Protein AF-A0A1V5GUM9-F1 (afdb_monomer_lite)

Radius of gyration: 18.6 Å; chains: 1; bounding box: 43×42×46 Å

pLDDT: mean 87.53, std 12.85, range [49.0, 98.06]

Foldseek 3Di:
DDDDPQQDPPDDDPADDDPLQPQQQVCVVVVHDDDQQRFHHHPVCVRNPHDDPQGFQKDKDWDPKLVPQDPPDPPPVVDDDDPVNVVCNVVVVPIDATKIKMWGQADPPDDQGTKIWIQGPVRDIFIDRCVVCVPRPDGCVVVDDPVSVVQRVVLRVQLVVDGGVSNSVSRRDGD

Structure (mmCIF, N/CA/C/O backbone):
data_AF-A0A1V5GUM9-F1
#
_entry.id   AF-A0A1V5GUM9-F1
#
loop_
_atom_site.group_PDB
_atom_site.id
_atom_site.type_symbol
_atom_site.label_atom_id
_atom_site.label_alt_id
_atom_site.label_comp_id
_atom_site.label_asym_id
_atom_site.label_entity_id
_atom_site.label_seq_id
_atom_site.pdbx_PDB_ins_code
_atom_site.Cartn_x
_atom_site.Cartn_y
_atom_site.Cartn_z
_atom_site.occupancy
_atom_site.B_iso_or_equiv
_atom_site.auth_seq_id
_atom_site.auth_comp_id
_atom_site.auth_asym_id
_atom_site.auth_atom_id
_atom_site.pdbx_PDB_model_num
ATOM 1 N N . MET A 1 1 ? -13.207 -9.142 4.826 1.00 88.75 1 MET A N 1
ATOM 2 C CA . MET A 1 1 ? -14.621 -8.964 5.238 1.00 88.75 1 MET A CA 1
ATOM 3 C C . MET A 1 1 ? -14.673 -8.946 6.755 1.00 88.75 1 MET A C 1
ATOM 5 O O . MET A 1 1 ? -14.060 -9.813 7.360 1.00 88.75 1 MET A O 1
ATOM 9 N N . VAL A 1 2 ? -15.382 -7.989 7.354 1.00 91.88 2 VAL A N 1
ATOM 10 C CA . VAL A 1 2 ? -15.598 -7.916 8.808 1.00 91.88 2 VAL A CA 1
ATOM 11 C C . VAL A 1 2 ? -17.092 -8.069 9.078 1.00 91.88 2 VAL A C 1
ATOM 13 O O . VAL A 1 2 ? -17.906 -7.519 8.340 1.00 91.88 2 VAL A O 1
ATOM 16 N N . ARG A 1 3 ? -17.455 -8.840 10.105 1.00 93.31 3 ARG A N 1
ATOM 17 C CA . ARG A 1 3 ? -18.834 -9.001 10.585 1.00 93.31 3 ARG A CA 1
ATOM 18 C C . ARG A 1 3 ? -18.823 -8.976 12.106 1.00 93.31 3 ARG A C 1
ATOM 20 O O . ARG A 1 3 ? -17.928 -9.559 12.711 1.00 93.31 3 ARG A O 1
ATOM 27 N N . GLY A 1 4 ? -19.814 -8.335 12.711 1.00 90.50 4 GLY A N 1
ATOM 28 C CA . GLY A 1 4 ? -19.929 -8.278 14.162 1.00 90.50 4 GLY A CA 1
ATOM 29 C C . GLY A 1 4 ? -21.003 -7.303 14.636 1.00 90.50 4 GLY A C 1
ATOM 30 O O . GLY A 1 4 ? -21.667 -6.668 13.812 1.00 90.50 4 GLY A O 1
ATOM 31 N N . PRO A 1 5 ? -21.174 -7.169 15.960 1.00 89.56 5 PRO A N 1
ATOM 32 C CA . PRO A 1 5 ? -22.067 -6.176 16.547 1.00 89.56 5 PRO A CA 1
ATOM 33 C C . PRO A 1 5 ? -21.705 -4.763 16.083 1.00 89.56 5 PRO A C 1
ATOM 35 O O . PRO A 1 5 ? -20.528 -4.415 16.034 1.00 89.56 5 PRO A O 1
ATOM 38 N N . HIS A 1 6 ? -22.718 -3.954 15.764 1.00 85.31 6 HIS A N 1
ATOM 39 C CA . HIS A 1 6 ? -22.575 -2.554 15.331 1.00 85.31 6 HIS A CA 1
ATOM 40 C C . HIS A 1 6 ? -21.791 -2.329 14.024 1.00 85.31 6 HIS A C 1
ATOM 42 O O . HIS A 1 6 ? -21.575 -1.185 13.632 1.00 85.31 6 HIS A O 1
ATOM 48 N N . VAL A 1 7 ? -21.415 -3.393 13.308 1.00 92.31 7 VAL A N 1
ATOM 49 C CA . VAL A 1 7 ? -20.826 -3.282 11.970 1.00 92.31 7 VAL A CA 1
ATOM 50 C C . VAL A 1 7 ? -21.946 -3.038 10.963 1.00 92.31 7 VAL A C 1
ATOM 52 O O . VAL A 1 7 ? -22.861 -3.853 10.845 1.00 92.31 7 VAL A O 1
ATOM 55 N N . ALA A 1 8 ? -21.879 -1.926 10.231 1.00 90.38 8 ALA A N 1
ATOM 56 C CA . ALA A 1 8 ? -22.874 -1.599 9.214 1.00 90.38 8 ALA A CA 1
ATOM 57 C C . ALA A 1 8 ? -22.909 -2.660 8.099 1.00 90.38 8 ALA A C 1
ATOM 59 O O . ALA A 1 8 ? -21.887 -2.963 7.478 1.00 90.38 8 ALA A O 1
ATOM 60 N N . GLU A 1 9 ? -24.096 -3.201 7.824 1.00 93.25 9 GLU A N 1
ATOM 61 C CA . GLU A 1 9 ? -24.299 -4.181 6.758 1.00 93.25 9 GLU A CA 1
ATOM 62 C C . GLU A 1 9 ? -24.074 -3.556 5.375 1.00 93.25 9 GLU A C 1
ATOM 64 O O . GLU A 1 9 ? -24.441 -2.409 5.123 1.00 93.25 9 GLU A O 1
ATOM 69 N N . GLY A 1 10 ? -23.437 -4.310 4.474 1.00 92.00 10 GLY A N 1
ATOM 70 C CA . GLY A 1 10 ? -23.240 -3.911 3.077 1.00 92.00 10 GLY A CA 1
ATOM 71 C C . GLY A 1 10 ? -22.317 -2.707 2.862 1.00 92.00 10 GLY A C 1
ATOM 72 O O . GLY A 1 10 ? -22.125 -2.287 1.722 1.00 92.00 10 GLY A O 1
ATOM 73 N N . LYS A 1 11 ? -21.724 -2.141 3.922 1.00 92.00 11 LYS A N 1
ATOM 74 C CA . LYS A 1 11 ? -20.848 -0.976 3.803 1.00 92.00 11 LYS A CA 1
ATOM 75 C C . LYS A 1 11 ? -19.511 -1.360 3.170 1.00 92.00 11 LYS A C 1
ATOM 77 O O . LYS A 1 11 ? -18.802 -2.235 3.663 1.00 92.00 11 LYS A O 1
ATOM 82 N N . ILE A 1 12 ? -19.142 -0.631 2.119 1.00 92.62 12 ILE A N 1
ATOM 83 C CA . ILE A 1 12 ? -17.829 -0.712 1.478 1.00 92.62 12 ILE A CA 1
ATOM 84 C C . ILE A 1 12 ? -16.967 0.442 1.994 1.00 92.62 12 ILE A C 1
ATOM 86 O O . ILE A 1 12 ? -17.388 1.600 1.992 1.00 92.62 12 ILE A O 1
ATOM 90 N N . VAL A 1 13 ? -15.760 0.116 2.454 1.00 91.50 13 VAL A N 1
ATOM 91 C CA . VAL A 1 13 ? -14.730 1.089 2.826 1.00 91.50 13 VAL A CA 1
ATOM 92 C C . VAL A 1 13 ? -13.562 0.885 1.877 1.00 91.50 13 VAL A C 1
ATOM 94 O O . VAL A 1 13 ? -12.896 -0.143 1.930 1.00 91.50 13 VAL A O 1
ATOM 97 N N . ASP A 1 14 ? -13.350 1.863 1.005 1.00 89.81 14 ASP A N 1
ATOM 98 C CA . ASP A 1 14 ? -12.317 1.824 -0.027 1.00 89.81 14 ASP A CA 1
ATOM 99 C C . ASP A 1 14 ? -11.071 2.585 0.443 1.00 89.81 14 ASP A C 1
ATOM 101 O O . ASP A 1 14 ? -10.859 3.757 0.125 1.00 89.81 14 ASP A O 1
ATOM 105 N N . VAL A 1 15 ? -10.303 1.941 1.324 1.00 90.94 15 VAL A N 1
ATOM 106 C CA . VAL A 1 15 ? -9.018 2.440 1.828 1.00 90.94 15 VAL A CA 1
ATOM 107 C C . VAL A 1 15 ? -7.995 1.310 1.830 1.00 90.94 15 VAL A C 1
ATOM 109 O O . VAL A 1 15 ? -8.341 0.139 1.968 1.00 90.94 15 VAL A O 1
ATOM 112 N N . ILE A 1 16 ? -6.713 1.656 1.724 1.00 92.25 16 ILE A N 1
ATOM 113 C CA . ILE A 1 16 ? -5.625 0.675 1.760 1.00 92.25 16 ILE A CA 1
ATOM 114 C C . ILE A 1 16 ? -5.497 0.094 3.174 1.00 92.25 16 ILE A C 1
ATOM 116 O O . ILE A 1 16 ? -5.056 0.783 4.096 1.00 92.25 16 ILE A O 1
ATOM 120 N N . THR A 1 17 ? -5.826 -1.184 3.341 1.00 94.06 17 THR A N 1
ATOM 121 C CA . THR A 1 17 ? -5.644 -1.958 4.584 1.00 94.06 17 THR A CA 1
ATOM 122 C C . THR A 1 17 ? -4.714 -3.143 4.351 1.00 94.06 17 THR A C 1
ATOM 124 O O . THR A 1 17 ? -4.772 -3.745 3.281 1.00 94.06 17 THR A O 1
ATOM 127 N N . ALA A 1 18 ? -3.912 -3.518 5.347 1.00 94.06 18 ALA A N 1
ATOM 128 C CA . ALA A 1 18 ? -2.969 -4.636 5.272 1.00 94.06 18 ALA A CA 1
ATOM 129 C C . ALA A 1 18 ? -3.105 -5.585 6.473 1.00 94.06 18 ALA A C 1
ATOM 131 O O . ALA A 1 18 ? -3.680 -5.230 7.500 1.00 94.06 18 ALA A O 1
ATOM 132 N N . ASN A 1 19 ? -2.507 -6.777 6.385 1.00 95.19 19 ASN A N 1
ATOM 133 C CA . ASN A 1 19 ? -2.515 -7.762 7.477 1.00 95.19 19 ASN A CA 1
ATOM 134 C C . ASN A 1 19 ? -1.932 -7.213 8.793 1.00 95.19 19 ASN A C 1
ATOM 136 O O . ASN A 1 19 ? -2.385 -7.586 9.874 1.00 95.19 19 ASN A O 1
ATOM 140 N N . VAL A 1 20 ? -0.976 -6.281 8.708 1.00 95.19 20 VAL A N 1
ATOM 141 C CA . VAL A 1 20 ? -0.374 -5.610 9.874 1.00 95.19 20 VAL A CA 1
ATOM 142 C C . VAL A 1 20 ? -1.373 -4.770 10.681 1.00 95.19 20 VAL A C 1
ATOM 144 O O . VAL A 1 20 ? -1.094 -4.434 11.829 1.00 95.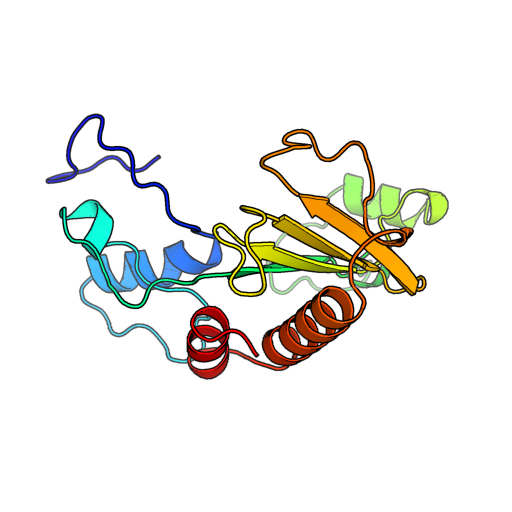19 20 VAL A O 1
ATOM 147 N N . ASP A 1 21 ? -2.548 -4.461 10.123 1.00 96.75 21 ASP A N 1
ATOM 148 C CA . ASP A 1 21 ? -3.596 -3.680 10.787 1.00 96.75 21 ASP A CA 1
ATOM 149 C C . ASP A 1 21 ? -4.479 -4.500 11.727 1.00 96.75 21 ASP A C 1
ATOM 151 O O . ASP A 1 21 ? -5.189 -3.930 12.559 1.00 96.75 21 ASP A O 1
ATOM 155 N N . TYR A 1 22 ? -4.444 -5.832 11.643 1.00 96.31 22 TYR A N 1
ATOM 156 C CA . TYR A 1 22 ? -5.283 -6.670 12.500 1.00 96.31 22 TYR A CA 1
ATOM 157 C C . TYR A 1 22 ? -4.884 -6.575 13.969 1.00 96.31 22 TYR A C 1
ATOM 159 O O . TYR A 1 22 ? -5.741 -6.326 14.812 1.00 96.31 22 TYR A O 1
ATOM 167 N N . ALA A 1 23 ? -3.591 -6.704 14.277 1.00 96.06 23 ALA A N 1
ATOM 168 C CA . ALA A 1 23 ? -3.092 -6.603 15.647 1.00 96.06 23 ALA A CA 1
ATOM 169 C C . ALA A 1 23 ? -3.496 -5.286 16.350 1.00 96.06 23 ALA A C 1
ATOM 171 O O . ALA A 1 23 ? -4.102 -5.364 17.423 1.00 96.06 23 ALA A O 1
ATOM 172 N N . PRO A 1 24 ? -3.251 -4.086 15.777 1.00 97.19 24 PRO A N 1
ATOM 173 C CA . PRO A 1 24 ? -3.687 -2.839 16.402 1.00 97.19 24 PRO A CA 1
ATOM 174 C C . PRO A 1 24 ? -5.214 -2.698 16.435 1.00 97.19 24 PRO A C 1
ATOM 176 O O . PRO A 1 24 ? -5.733 -2.128 17.387 1.00 97.19 24 PRO A O 1
ATOM 179 N N . THR A 1 25 ? -5.950 -3.249 15.461 1.00 96.12 25 THR A N 1
ATOM 180 C CA . THR A 1 25 ? -7.424 -3.237 15.489 1.00 96.12 25 THR A CA 1
ATOM 181 C C . THR A 1 25 ? -7.982 -4.096 16.626 1.00 96.12 25 THR A C 1
ATOM 183 O O . THR A 1 25 ? -8.902 -3.673 17.319 1.00 96.12 25 THR A O 1
ATOM 186 N N . PHE A 1 26 ? -7.430 -5.289 16.864 1.00 96.31 26 PHE A N 1
ATOM 187 C CA . PHE A 1 26 ? -7.859 -6.143 17.977 1.00 96.31 26 PHE A CA 1
ATOM 188 C C . PHE A 1 26 ? -7.504 -5.543 19.334 1.00 96.31 26 PHE A C 1
ATOM 190 O O . PHE A 1 26 ? -8.311 -5.621 20.257 1.00 96.31 26 PHE A O 1
ATOM 197 N N . ALA A 1 27 ? -6.333 -4.912 19.442 1.00 97.06 27 ALA A N 1
ATOM 198 C CA . ALA A 1 27 ? -5.952 -4.166 20.633 1.00 97.06 27 ALA A CA 1
ATOM 199 C C . ALA A 1 27 ? -6.949 -3.029 20.934 1.00 97.06 27 ALA A C 1
ATOM 201 O O . ALA A 1 27 ? -7.415 -2.902 22.064 1.00 97.06 27 ALA A O 1
ATOM 202 N N . ASP A 1 28 ? -7.344 -2.270 19.912 1.00 95.56 28 ASP A N 1
ATOM 203 C CA . ASP A 1 28 ? -8.322 -1.183 20.027 1.00 95.56 28 ASP A CA 1
ATOM 204 C C . ASP A 1 28 ? -9.722 -1.701 20.420 1.00 95.56 28 ASP A C 1
ATOM 206 O O . ASP A 1 28 ? -10.345 -1.189 21.347 1.00 95.56 28 ASP A O 1
ATOM 210 N N . ILE A 1 29 ? -10.180 -2.808 19.815 1.00 95.56 29 ILE A N 1
ATOM 211 C CA . ILE A 1 29 ? -11.438 -3.484 20.199 1.00 95.56 29 ILE A CA 1
ATOM 212 C C . ILE A 1 29 ? -11.408 -3.936 21.665 1.00 95.56 29 ILE A C 1
ATOM 214 O O . ILE A 1 29 ? -12.408 -3.816 22.372 1.00 95.56 29 ILE A O 1
ATOM 218 N N . ALA A 1 30 ? -10.272 -4.464 22.125 1.00 96.56 30 ALA A N 1
ATOM 219 C CA . ALA A 1 30 ? -10.084 -4.907 23.503 1.00 96.56 30 ALA A CA 1
ATOM 220 C C . ALA A 1 30 ? -9.826 -3.750 24.485 1.00 96.56 30 ALA A C 1
ATOM 222 O O . ALA A 1 30 ? -9.674 -4.001 25.681 1.00 96.56 30 ALA A O 1
ATOM 223 N N . ASN A 1 31 ? -9.784 -2.502 24.002 1.00 96.44 31 ASN A N 1
ATOM 224 C CA . ASN A 1 31 ? -9.455 -1.315 24.785 1.00 96.44 31 ASN A CA 1
ATOM 225 C C . ASN A 1 31 ? -8.105 -1.449 25.523 1.00 96.44 31 ASN A C 1
ATOM 227 O O . ASN A 1 31 ? -7.974 -1.089 26.695 1.00 96.44 31 ASN A O 1
ATOM 231 N N . ILE A 1 32 ? -7.100 -2.005 24.839 1.00 97.31 32 ILE A N 1
ATOM 232 C CA . ILE A 1 32 ? -5.725 -2.114 25.338 1.00 97.31 32 ILE A CA 1
ATOM 233 C C . ILE A 1 32 ? -4.788 -1.206 24.543 1.00 97.31 32 ILE A C 1
ATOM 235 O O . ILE A 1 32 ? -5.002 -0.922 23.366 1.00 97.31 32 ILE A O 1
ATOM 239 N N . ALA A 1 33 ? -3.711 -0.764 25.193 1.00 96.50 33 ALA A N 1
ATOM 240 C CA . ALA A 1 33 ? -2.711 0.075 24.549 1.00 96.50 33 ALA A CA 1
ATOM 241 C C . ALA A 1 33 ? -2.046 -0.665 23.377 1.00 96.50 33 ALA A C 1
ATOM 243 O O . ALA A 1 33 ? -1.498 -1.757 23.547 1.00 96.50 33 ALA A O 1
ATOM 244 N N . ILE A 1 34 ? -2.066 -0.046 22.195 1.00 95.62 34 ILE A N 1
ATOM 245 C CA . ILE A 1 34 ? -1.375 -0.557 21.010 1.00 95.62 34 ILE A CA 1
ATOM 246 C C . ILE A 1 34 ? 0.137 -0.395 21.227 1.00 95.62 34 ILE A C 1
ATOM 248 O O . ILE A 1 34 ? 0.596 0.724 21.467 1.00 95.62 34 ILE A O 1
ATOM 252 N N . PRO A 1 35 ? 0.939 -1.469 21.131 1.00 93.56 35 PRO A N 1
ATOM 253 C CA . PRO A 1 35 ? 2.381 -1.354 21.296 1.00 93.56 35 PRO A CA 1
ATOM 254 C C . PRO A 1 35 ? 3.035 -0.489 20.210 1.00 93.56 35 PRO A C 1
ATOM 256 O O . PRO A 1 35 ? 2.739 -0.625 19.025 1.00 93.56 35 PRO A O 1
ATOM 259 N N . ASN A 1 36 ? 4.009 0.339 20.598 1.00 93.00 36 ASN A N 1
ATOM 260 C CA . ASN A 1 36 ? 4.667 1.292 19.689 1.00 93.00 36 ASN A CA 1
ATOM 261 C C . ASN A 1 36 ? 5.453 0.640 18.538 1.00 93.00 36 ASN A C 1
ATOM 263 O O . ASN A 1 36 ? 5.761 1.317 17.558 1.00 93.00 36 ASN A O 1
ATOM 267 N N . PHE A 1 37 ? 5.801 -0.646 18.663 1.00 92.62 37 PHE A N 1
ATOM 268 C CA . PHE A 1 37 ? 6.537 -1.393 17.640 1.00 92.62 37 PHE A CA 1
ATOM 269 C C . PHE A 1 37 ? 5.651 -1.888 16.493 1.00 92.62 37 PHE A C 1
ATOM 271 O O . PHE A 1 37 ? 6.181 -2.321 15.479 1.00 92.62 37 PHE A O 1
ATOM 278 N N . VAL A 1 38 ? 4.327 -1.886 16.666 1.00 95.44 38 VAL A N 1
ATOM 279 C CA . VAL A 1 38 ? 3.390 -2.322 15.627 1.00 95.44 38 VAL A CA 1
ATOM 280 C C . VAL A 1 38 ? 3.462 -1.336 14.471 1.00 95.44 38 VAL A C 1
ATOM 282 O O . VAL A 1 38 ? 3.428 -0.141 14.726 1.00 95.44 38 VAL A O 1
ATOM 285 N N . ASP A 1 39 ? 3.523 -1.814 13.232 1.00 95.75 39 ASP A N 1
ATOM 286 C CA . ASP A 1 39 ? 3.569 -0.971 12.026 1.00 95.75 39 ASP A CA 1
ATOM 287 C C . ASP A 1 39 ? 2.176 -0.538 11.539 1.00 95.75 39 ASP A C 1
ATOM 289 O O . ASP A 1 39 ? 1.997 0.562 11.016 1.00 95.75 39 ASP A O 1
ATOM 293 N N . GLY A 1 40 ? 1.162 -1.382 11.749 1.00 95.56 40 GLY A N 1
ATOM 294 C CA . GLY A 1 40 ? -0.207 -1.128 11.305 1.00 95.56 40 GLY A CA 1
ATOM 295 C C . GLY A 1 40 ? -0.944 -0.016 12.061 1.00 95.56 40 GLY A C 1
ATOM 296 O O . GLY A 1 40 ? -0.439 0.602 13.002 1.00 95.56 40 GLY A O 1
ATOM 297 N N . ARG A 1 41 ? -2.195 0.214 11.654 1.00 94.62 41 ARG A N 1
ATOM 298 C CA . ARG A 1 41 ? -3.161 1.129 12.283 1.00 94.62 41 ARG A CA 1
ATOM 299 C C . ARG A 1 41 ? -4.476 0.407 12.537 1.00 94.62 41 ARG A C 1
ATOM 301 O O . ARG A 1 41 ? -4.878 -0.443 11.751 1.00 94.62 41 ARG A O 1
ATOM 308 N N . SER A 1 42 ? -5.173 0.786 13.601 1.00 94.94 42 SER A N 1
ATOM 309 C CA . SER A 1 42 ? -6.531 0.298 13.828 1.00 94.94 42 SER A CA 1
ATOM 310 C C . SER A 1 42 ? -7.481 0.849 12.762 1.00 94.94 42 SER A C 1
ATOM 312 O O . SER A 1 42 ? -7.571 2.064 12.581 1.00 94.94 42 SER A O 1
ATOM 314 N N . PHE A 1 43 ? -8.218 -0.028 12.076 1.00 94.50 43 PHE A N 1
ATOM 315 C CA . PHE A 1 43 ? -9.331 0.370 11.204 1.00 94.50 43 PHE A CA 1
ATOM 316 C C . PHE A 1 43 ? -10.691 0.326 11.922 1.00 94.50 43 PHE A C 1
ATOM 318 O O . PHE A 1 43 ? -11.733 0.484 11.280 1.00 94.50 43 PHE A O 1
ATOM 325 N N . LEU A 1 44 ? -10.712 0.159 13.251 1.00 93.88 44 LEU A N 1
ATOM 326 C CA . LEU A 1 44 ? -11.937 0.202 14.056 1.00 93.88 44 LEU A CA 1
ATOM 327 C C . LEU A 1 44 ? -12.785 1.472 13.830 1.00 93.88 44 LEU A C 1
ATOM 329 O O . LEU A 1 44 ? -14.009 1.339 13.742 1.00 93.88 44 LEU A O 1
ATOM 333 N N . PRO A 1 45 ? -12.211 2.682 13.636 1.00 92.75 45 PRO A N 1
ATOM 334 C CA . PRO A 1 45 ? -13.012 3.861 13.304 1.00 92.75 45 PRO A CA 1
ATOM 335 C C . PRO A 1 45 ? -13.877 3.667 12.051 1.00 92.75 45 PRO A C 1
ATOM 337 O O . PRO A 1 45 ? -15.051 4.038 12.056 1.00 92.75 45 PRO A O 1
ATOM 340 N N . TYR A 1 46 ? -13.343 3.014 11.012 1.00 92.75 46 TYR A N 1
ATOM 341 C CA . TYR A 1 46 ? -14.082 2.728 9.781 1.00 92.75 46 TYR A CA 1
ATOM 342 C C . TYR A 1 46 ? -15.222 1.736 9.995 1.00 92.75 46 TYR A C 1
ATOM 344 O O . TYR A 1 46 ? -16.314 1.939 9.448 1.00 92.75 46 TYR A O 1
ATOM 352 N N . ILE A 1 47 ? -14.983 0.704 10.814 1.00 92.06 47 ILE A N 1
ATOM 353 C CA . ILE A 1 47 ? -16.011 -0.260 11.233 1.00 92.06 47 ILE A CA 1
ATOM 354 C C . ILE A 1 47 ? -17.172 0.477 11.908 1.00 92.06 47 ILE A C 1
ATOM 356 O O . ILE A 1 47 ? -18.329 0.255 11.555 1.00 92.06 47 ILE A O 1
ATOM 360 N N . ASN A 1 48 ? -16.853 1.409 12.807 1.00 90.31 48 ASN A N 1
ATOM 361 C CA . ASN A 1 48 ? -17.825 2.185 13.579 1.00 90.31 48 ASN A CA 1
ATOM 362 C C . ASN A 1 48 ? -18.479 3.330 12.791 1.00 90.31 48 ASN A C 1
ATOM 364 O O . ASN A 1 48 ? -19.238 4.115 13.351 1.00 90.31 48 ASN A O 1
ATOM 368 N N . GLY A 1 49 ? -18.205 3.445 11.492 1.00 88.06 49 GLY A N 1
ATOM 369 C CA . GLY A 1 49 ? -18.858 4.432 10.643 1.00 88.06 49 GLY A CA 1
ATOM 370 C C . GLY A 1 49 ? -18.037 5.687 10.356 1.00 88.06 49 GLY A C 1
ATOM 371 O O . GLY A 1 49 ? -18.385 6.409 9.421 1.00 88.06 49 GLY A O 1
ATOM 372 N N . PHE A 1 50 ? -16.948 5.920 11.085 1.00 87.75 50 PHE A N 1
ATOM 373 C CA . PHE A 1 50 ? -16.142 7.135 11.005 1.00 87.75 50 PHE A CA 1
ATOM 374 C C . PHE A 1 50 ? -15.133 7.093 9.851 1.00 87.75 50 PHE A C 1
ATOM 376 O O . PHE A 1 50 ? -14.701 6.031 9.406 1.00 87.75 50 PHE A O 1
ATOM 383 N N . ARG A 1 51 ? -14.750 8.273 9.356 1.00 83.31 51 ARG A N 1
ATOM 384 C CA . ARG A 1 51 ? -13.602 8.444 8.456 1.00 83.31 51 ARG A CA 1
ATOM 385 C C . ARG A 1 51 ? -12.457 9.070 9.238 1.00 83.31 51 ARG A C 1
ATOM 387 O O . ARG A 1 51 ? -12.695 9.952 10.056 1.00 83.31 51 ARG A O 1
ATOM 394 N N . THR A 1 52 ? -11.234 8.629 8.970 1.00 80.88 52 THR A N 1
ATOM 395 C CA . THR A 1 52 ? -10.024 9.218 9.554 1.00 80.88 52 THR A CA 1
ATOM 396 C C . THR A 1 52 ? -9.303 10.030 8.488 1.00 80.88 52 THR A C 1
ATOM 398 O O . THR A 1 52 ? -9.035 9.498 7.412 1.00 80.88 52 THR A O 1
ATOM 401 N N . GLU A 1 53 ? -8.944 11.278 8.777 1.00 72.19 53 GLU A N 1
ATOM 402 C CA . GLU A 1 53 ? -8.171 12.099 7.830 1.00 72.19 53 GLU A CA 1
ATOM 403 C C . GLU A 1 53 ? -6.717 11.617 7.682 1.00 72.19 53 GLU A C 1
ATOM 405 O O . GLU A 1 53 ? -6.097 11.829 6.648 1.00 72.19 53 GLU A O 1
ATOM 410 N N . SER A 1 54 ? -6.196 10.890 8.674 1.00 80.12 54 SER A N 1
ATOM 411 C CA . SER A 1 54 ? -4.807 10.422 8.760 1.00 80.12 54 SER A CA 1
ATOM 412 C C . SER A 1 54 ? -4.624 8.942 8.384 1.00 80.12 54 SER A C 1
ATOM 414 O O . SER A 1 54 ? -3.883 8.195 9.032 1.00 80.12 54 SER A O 1
ATOM 416 N N . TRP A 1 55 ? -5.307 8.468 7.339 1.00 91.50 55 TRP A N 1
ATOM 417 C CA . TRP A 1 55 ? -5.062 7.110 6.834 1.00 91.50 55 TRP A CA 1
ATOM 418 C C . TRP A 1 55 ? -3.863 7.053 5.886 1.00 91.50 55 TRP A C 1
ATOM 420 O O . TRP A 1 55 ? -3.443 8.072 5.345 1.00 91.50 55 TRP A O 1
ATOM 430 N N . ARG A 1 56 ? -3.299 5.858 5.679 1.00 92.19 56 ARG A N 1
ATOM 431 C CA . ARG A 1 56 ? -2.157 5.685 4.773 1.00 92.19 56 ARG A CA 1
ATOM 432 C C . ARG A 1 56 ? -2.531 6.019 3.326 1.00 92.19 56 ARG A C 1
ATOM 434 O O . ARG A 1 56 ? -3.595 5.618 2.849 1.00 92.19 56 ARG A O 1
ATOM 441 N N . ALA A 1 57 ? -1.628 6.700 2.630 1.00 90.44 57 ALA A N 1
ATOM 442 C CA . ALA A 1 57 ? -1.713 6.957 1.193 1.00 90.44 57 ALA A CA 1
ATOM 443 C C . ALA A 1 57 ? -1.046 5.842 0.368 1.00 90.44 57 ALA A C 1
ATOM 445 O O . ALA A 1 57 ? -1.421 5.606 -0.784 1.00 90.44 57 ALA A O 1
ATOM 446 N N . VAL A 1 58 ? -0.083 5.144 0.975 1.00 94.25 58 VAL A N 1
ATOM 447 C CA . VAL A 1 58 ? 0.744 4.113 0.348 1.00 94.25 58 VAL A CA 1
ATOM 448 C C . VAL A 1 58 ? 0.835 2.868 1.230 1.00 94.25 58 VAL A C 1
ATOM 450 O O . VAL A 1 58 ? 0.774 2.962 2.454 1.00 94.25 58 VAL A O 1
ATOM 453 N N . MET A 1 59 ? 0.972 1.701 0.604 1.00 95.56 59 MET A N 1
ATOM 454 C CA . MET A 1 59 ? 1.359 0.445 1.246 1.00 95.56 59 MET A CA 1
ATOM 455 C C . MET A 1 59 ? 2.719 0.002 0.717 1.00 95.56 59 MET A C 1
ATOM 457 O O . MET A 1 59 ? 2.912 -0.074 -0.498 1.00 95.56 59 MET A O 1
ATOM 461 N N . LEU A 1 60 ? 3.627 -0.318 1.638 1.00 96.56 60 LEU A N 1
ATOM 462 C CA . LEU A 1 60 ? 4.894 -0.974 1.338 1.00 96.56 60 LEU A CA 1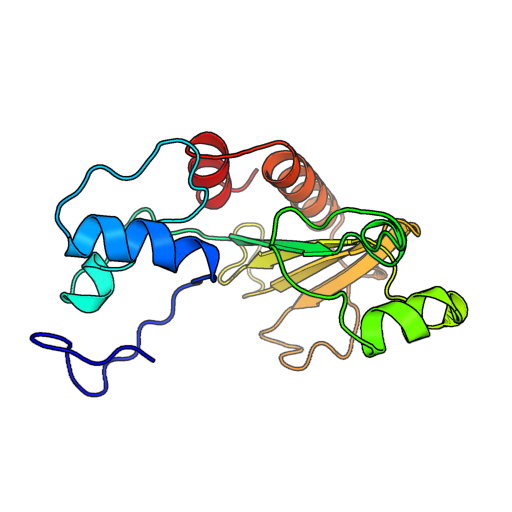
ATOM 463 C C . LEU A 1 60 ? 4.651 -2.456 1.009 1.00 96.56 60 LEU A C 1
ATOM 465 O O . LEU A 1 60 ? 3.934 -3.151 1.728 1.00 96.56 60 LEU A O 1
ATOM 469 N N . LEU A 1 61 ? 5.258 -2.928 -0.075 1.00 96.06 61 LEU A N 1
ATOM 470 C CA . LEU A 1 61 ? 5.290 -4.326 -0.494 1.00 96.06 61 LEU A CA 1
ATOM 471 C C . LEU A 1 61 ? 6.730 -4.822 -0.376 1.00 96.06 61 LEU A C 1
ATOM 473 O O . LEU A 1 61 ? 7.639 -4.157 -0.868 1.00 96.06 61 LEU A O 1
ATOM 477 N N . GLU A 1 62 ? 6.950 -5.980 0.237 1.00 92.56 62 GLU A N 1
ATOM 478 C CA . GLU A 1 62 ? 8.288 -6.560 0.369 1.00 92.56 62 GLU A CA 1
ATOM 479 C C . GLU A 1 62 ? 8.268 -8.060 0.107 1.00 92.56 62 GLU A C 1
ATOM 481 O O . GLU A 1 62 ? 7.361 -8.776 0.533 1.00 92.56 62 GLU A O 1
ATOM 486 N N . SER A 1 63 ? 9.314 -8.529 -0.565 1.00 88.88 63 SER A N 1
ATOM 487 C CA . SER A 1 63 ? 9.659 -9.940 -0.676 1.00 88.88 63 SER A CA 1
ATOM 488 C C . SER A 1 63 ? 11.148 -10.092 -0.417 1.00 88.88 63 SER A C 1
ATOM 490 O O . SER A 1 63 ? 11.964 -9.432 -1.059 1.00 88.88 63 SER A O 1
ATOM 492 N N . GLY A 1 64 ? 11.511 -10.983 0.505 1.00 81.88 64 GLY A N 1
ATOM 493 C CA . GLY A 1 64 ? 12.909 -11.336 0.759 1.00 81.88 64 GLY A CA 1
ATOM 494 C C . GLY A 1 64 ? 13.497 -12.311 -0.267 1.00 81.88 64 GLY A C 1
ATOM 495 O O . GLY A 1 64 ? 14.665 -12.683 -0.145 1.00 81.88 64 GLY A O 1
ATOM 496 N N . GLY A 1 65 ? 12.698 -12.750 -1.248 1.00 77.44 65 GLY A N 1
ATOM 497 C CA . GLY A 1 65 ? 13.080 -13.744 -2.249 1.00 77.44 65 GLY A CA 1
ATOM 498 C C . GLY A 1 65 ? 13.562 -15.065 -1.638 1.00 77.44 65 GLY A C 1
ATOM 499 O O . GLY A 1 65 ? 13.336 -15.346 -0.457 1.00 77.44 65 GLY A O 1
ATOM 500 N N . ALA A 1 66 ? 14.286 -15.864 -2.428 1.00 72.12 66 ALA A N 1
ATOM 501 C CA . ALA A 1 66 ? 14.854 -17.147 -1.985 1.00 72.12 66 ALA A CA 1
ATOM 502 C C . ALA A 1 66 ? 15.711 -17.031 -0.716 1.00 72.12 66 ALA A C 1
ATOM 504 O O . ALA A 1 66 ? 15.751 -17.940 0.106 1.00 72.12 66 ALA A O 1
ATOM 505 N N . GLN A 1 67 ? 16.397 -15.895 -0.565 1.00 68.75 67 GLN A N 1
ATOM 506 C CA . GLN A 1 67 ? 17.351 -15.642 0.515 1.00 68.75 67 GLN A CA 1
ATOM 507 C C . GLN A 1 67 ? 16.668 -15.532 1.886 1.00 68.75 67 GLN A C 1
ATOM 509 O O . GLN A 1 67 ? 17.313 -15.738 2.912 1.00 68.75 67 GLN A O 1
ATOM 514 N N . SER A 1 68 ? 15.367 -15.216 1.922 1.00 67.19 68 SER A N 1
ATOM 515 C CA . SER A 1 68 ? 14.584 -15.239 3.164 1.00 67.19 68 SER A CA 1
ATOM 516 C C . SER A 1 68 ? 14.224 -16.646 3.648 1.00 67.19 68 SER A C 1
ATOM 518 O O . SER A 1 68 ? 13.804 -16.801 4.795 1.00 67.19 68 SER A O 1
ATOM 520 N N . ILE A 1 69 ? 14.426 -17.677 2.822 1.00 66.38 69 ILE A N 1
ATOM 521 C CA . ILE A 1 69 ? 14.118 -19.065 3.163 1.00 66.38 69 ILE A CA 1
ATOM 522 C C . ILE A 1 69 ? 15.371 -19.723 3.758 1.00 66.38 69 ILE A C 1
ATOM 524 O O . ILE A 1 69 ? 16.441 -19.731 3.153 1.00 66.38 69 ILE A O 1
ATOM 528 N N . ASN A 1 70 ? 15.261 -20.295 4.960 1.00 63.00 70 ASN A N 1
ATOM 529 C CA . ASN A 1 70 ? 16.403 -20.859 5.683 1.00 63.00 70 ASN A CA 1
ATOM 530 C C . ASN A 1 70 ? 16.153 -22.318 6.097 1.00 63.00 70 ASN A C 1
ATOM 532 O O . ASN A 1 70 ? 15.489 -22.559 7.103 1.00 63.00 70 ASN A O 1
ATOM 536 N N . ARG A 1 71 ? 16.789 -23.275 5.392 1.00 58.72 71 ARG A N 1
ATOM 537 C CA . ARG A 1 71 ? 16.701 -24.734 5.657 1.00 58.72 71 ARG A CA 1
ATOM 538 C C . ARG A 1 71 ? 17.035 -25.159 7.090 1.00 58.72 71 ARG A C 1
ATOM 540 O O . ARG A 1 71 ? 16.696 -26.272 7.478 1.00 58.72 71 ARG A O 1
ATOM 547 N N . GLY A 1 72 ? 17.761 -24.335 7.847 1.00 57.31 72 GLY A N 1
ATOM 548 C CA . GLY A 1 72 ? 18.293 -24.687 9.167 1.00 57.31 72 GLY A CA 1
ATOM 549 C C . GLY A 1 72 ? 17.772 -23.831 10.318 1.00 57.31 72 GLY A C 1
ATOM 550 O O . GLY A 1 72 ? 18.212 -24.012 11.455 1.00 57.31 72 GLY A O 1
ATOM 551 N N . SER A 1 73 ? 16.869 -22.885 10.057 1.00 55.00 73 SER A N 1
ATOM 552 C CA . SER A 1 73 ? 16.306 -22.057 11.116 1.00 55.00 73 SER A CA 1
ATOM 553 C C . SER A 1 73 ? 15.383 -22.913 11.977 1.00 55.00 73 SER A C 1
ATOM 555 O O . SER A 1 73 ? 14.392 -23.453 11.491 1.00 55.00 73 SER A O 1
ATOM 557 N N . LYS A 1 74 ? 15.666 -23.010 13.281 1.00 53.16 74 LYS A N 1
ATOM 558 C CA . LYS A 1 74 ? 14.596 -23.199 14.265 1.00 53.16 74 LYS A CA 1
ATOM 559 C C . LYS A 1 74 ? 13.648 -22.019 14.067 1.00 53.16 74 LYS A C 1
ATOM 561 O O . LYS A 1 74 ? 13.896 -20.955 14.629 1.00 53.16 74 LYS A O 1
ATOM 566 N N . ASN A 1 75 ? 12.654 -22.180 13.196 1.00 49.91 75 ASN A N 1
ATOM 567 C CA . ASN A 1 75 ? 11.759 -21.101 12.830 1.00 49.91 75 ASN A CA 1
ATOM 568 C C . ASN A 1 75 ? 11.122 -20.577 14.130 1.00 49.91 75 ASN A C 1
ATOM 570 O O . ASN A 1 75 ? 10.481 -21.363 14.837 1.00 49.91 75 ASN A O 1
ATOM 574 N N . PRO A 1 76 ? 11.311 -19.293 14.500 1.00 49.00 76 PRO A N 1
ATOM 575 C CA . PRO A 1 76 ? 10.703 -18.729 15.705 1.00 49.00 76 PRO A CA 1
ATOM 576 C C . PRO A 1 76 ? 9.166 -18.777 15.670 1.00 49.00 76 PRO A C 1
ATOM 578 O O . PRO A 1 76 ? 8.526 -18.522 16.687 1.00 49.00 76 PRO A O 1
ATOM 581 N N . LEU A 1 77 ? 8.582 -19.127 14.520 1.00 52.97 77 LEU A N 1
ATOM 582 C CA . LEU A 1 77 ? 7.151 -19.298 14.299 1.00 52.97 77 LEU A CA 1
ATOM 583 C C . LEU A 1 77 ? 6.610 -20.678 14.724 1.00 52.97 77 LEU A C 1
ATOM 585 O O . LEU A 1 77 ? 5.409 -20.897 14.625 1.00 52.97 77 LEU A O 1
ATOM 589 N N . PHE A 1 78 ? 7.452 -21.602 15.218 1.00 53.25 78 PHE A N 1
ATOM 590 C CA . PHE A 1 78 ? 7.064 -22.971 15.622 1.00 53.25 78 PHE A CA 1
ATOM 591 C C . PHE A 1 78 ? 6.360 -23.802 14.532 1.00 53.25 78 PHE A C 1
ATOM 593 O O . PHE A 1 78 ? 5.786 -24.850 14.828 1.00 53.25 78 PHE A O 1
ATOM 600 N N . GLU A 1 79 ? 6.424 -23.376 13.275 1.00 57.03 79 GLU A N 1
ATOM 601 C CA . GLU A 1 79 ? 5.877 -24.112 12.142 1.00 57.03 79 GLU A CA 1
ATOM 602 C C . GLU A 1 79 ? 6.974 -24.879 11.400 1.00 57.03 79 GLU A C 1
ATOM 604 O O . GLU A 1 79 ? 8.134 -24.457 11.328 1.00 57.03 79 GLU A O 1
ATOM 609 N N . VAL A 1 80 ? 6.594 -26.041 10.868 1.00 59.47 80 VAL A N 1
ATOM 610 C CA . VAL A 1 80 ? 7.420 -26.790 9.919 1.00 59.47 80 VAL A CA 1
ATOM 611 C C . VAL A 1 80 ? 7.480 -25.972 8.630 1.00 59.47 80 VAL A C 1
ATOM 613 O O . VAL A 1 80 ? 6.454 -25.454 8.201 1.00 59.47 80 VAL A O 1
ATOM 616 N N . GLN A 1 81 ? 8.667 -25.846 8.034 1.00 61.81 81 GLN A N 1
ATOM 617 C CA . GLN A 1 81 ? 8.829 -25.200 6.730 1.00 61.81 81 GLN A CA 1
ATOM 618 C C . GLN A 1 81 ? 7.895 -25.867 5.708 1.00 61.81 81 GLN A C 1
ATOM 620 O O . GLN A 1 81 ? 7.832 -27.100 5.662 1.00 61.81 81 GLN A O 1
ATOM 625 N N . ASP A 1 82 ? 7.163 -25.073 4.923 1.00 68.00 82 ASP A N 1
ATOM 626 C CA . ASP A 1 82 ? 6.219 -25.618 3.953 1.00 68.00 82 ASP A CA 1
ATOM 627 C C . ASP A 1 82 ? 6.980 -26.464 2.904 1.00 68.00 82 ASP A C 1
ATOM 629 O O . ASP A 1 82 ? 8.060 -26.058 2.459 1.00 68.00 82 ASP A O 1
ATOM 633 N N . PRO A 1 83 ? 6.479 -27.650 2.502 1.00 67.19 83 PRO A N 1
ATOM 634 C CA . PRO A 1 83 ? 7.102 -28.457 1.452 1.00 67.19 83 PRO A CA 1
ATOM 635 C C . PRO A 1 83 ? 7.402 -27.673 0.164 1.00 67.19 83 PRO A C 1
ATOM 637 O O . PRO A 1 83 ? 8.429 -27.912 -0.471 1.00 67.19 83 PRO A O 1
ATOM 640 N N . PHE A 1 84 ? 6.560 -26.697 -0.189 1.00 67.19 84 PHE A N 1
ATOM 641 C CA . PHE A 1 84 ? 6.762 -25.831 -1.348 1.00 67.19 84 PHE A CA 1
ATOM 642 C C . PHE A 1 84 ? 7.952 -24.871 -1.171 1.00 67.19 84 PHE A C 1
ATOM 644 O O . PHE A 1 84 ? 8.637 -24.581 -2.151 1.00 67.19 84 PHE A O 1
ATOM 651 N N . ASP A 1 85 ? 8.270 -24.435 0.052 1.00 65.31 85 ASP A N 1
ATOM 652 C CA . ASP A 1 85 ? 9.463 -23.617 0.326 1.00 65.31 85 ASP A CA 1
ATOM 653 C C . ASP A 1 85 ? 10.756 -24.422 0.121 1.00 65.31 85 ASP A C 1
ATOM 655 O O . ASP A 1 85 ? 11.767 -23.900 -0.356 1.00 65.31 85 ASP A O 1
ATOM 659 N N . ILE A 1 86 ? 10.731 -25.709 0.477 1.00 64.50 86 ILE A N 1
ATOM 660 C CA . ILE A 1 86 ? 11.871 -26.624 0.328 1.00 64.50 86 ILE A CA 1
ATOM 661 C C . ILE A 1 86 ? 12.129 -26.910 -1.160 1.00 64.50 86 ILE A C 1
ATOM 663 O O . ILE A 1 86 ? 13.278 -26.820 -1.604 1.00 64.50 86 ILE A O 1
ATOM 667 N N . ASP A 1 87 ? 11.075 -27.158 -1.942 1.00 66.69 87 ASP A N 1
ATOM 668 C CA . ASP A 1 87 ? 11.171 -27.375 -3.392 1.00 66.69 87 ASP A CA 1
ATOM 669 C C . ASP A 1 87 ? 11.664 -26.123 -4.143 1.00 66.69 87 ASP A C 1
ATOM 671 O O . ASP A 1 87 ? 12.449 -26.231 -5.095 1.00 66.69 87 ASP A O 1
ATOM 675 N N . LEU A 1 88 ? 11.254 -24.926 -3.697 1.00 63.59 88 LEU A N 1
ATOM 676 C CA . LEU A 1 88 ? 11.752 -23.642 -4.207 1.00 63.59 88 LEU A CA 1
ATOM 677 C C . LEU A 1 88 ? 13.250 -23.455 -3.926 1.00 63.59 88 LEU A C 1
ATOM 679 O O . LEU A 1 88 ? 13.980 -22.960 -4.786 1.00 63.59 88 LEU A O 1
ATOM 683 N N . LEU A 1 89 ? 13.729 -23.885 -2.755 1.00 62.34 89 LEU A N 1
ATOM 684 C CA . LEU A 1 89 ? 15.151 -23.857 -2.406 1.00 62.34 89 LEU A CA 1
ATOM 685 C C . LEU A 1 89 ? 15.991 -24.822 -3.253 1.00 62.34 89 LEU A C 1
ATOM 687 O O . LEU A 1 89 ? 17.117 -24.487 -3.615 1.00 62.34 89 LEU A O 1
ATOM 691 N N . ASP A 1 90 ? 15.481 -26.026 -3.540 1.00 66.06 90 ASP A N 1
ATOM 692 C CA . ASP A 1 90 ? 16.180 -27.003 -4.395 1.00 66.06 90 ASP A CA 1
ATOM 693 C C . ASP A 1 90 ? 16.205 -26.562 -5.868 1.00 66.06 90 ASP A C 1
ATOM 695 O O . ASP A 1 90 ? 17.090 -26.966 -6.623 1.00 66.06 90 ASP A O 1
ATOM 699 N N . ASN A 1 91 ? 15.292 -25.670 -6.268 1.00 63.97 91 ASN A N 1
ATOM 700 C CA . ASN A 1 91 ? 15.201 -25.138 -7.622 1.00 63.97 91 ASN A CA 1
ATOM 701 C C . ASN A 1 91 ? 15.241 -23.601 -7.645 1.00 63.97 91 ASN A C 1
ATOM 703 O O . ASN A 1 91 ? 14.314 -22.954 -8.135 1.00 63.97 91 ASN A O 1
ATOM 707 N N . ALA A 1 92 ? 16.368 -23.020 -7.213 1.00 57.91 92 ALA A N 1
ATOM 708 C CA . ALA A 1 92 ? 16.635 -21.570 -7.171 1.00 57.91 92 ALA A CA 1
ATOM 709 C C . ALA A 1 92 ? 16.346 -20.795 -8.481 1.00 57.91 92 ALA A C 1
ATOM 711 O O . ALA A 1 92 ? 16.274 -19.572 -8.487 1.00 57.91 92 ALA A O 1
ATOM 712 N N . LYS A 1 93 ? 16.158 -21.493 -9.607 1.00 59.31 93 LYS A N 1
ATOM 713 C CA . LYS A 1 93 ? 15.727 -20.916 -10.888 1.00 59.31 93 LYS A CA 1
ATOM 714 C C . LYS A 1 93 ? 14.274 -20.403 -10.880 1.00 59.31 93 LYS A C 1
ATOM 716 O O . LYS A 1 93 ? 13.932 -19.597 -11.738 1.00 59.31 93 LYS A O 1
ATOM 721 N N . TYR A 1 94 ? 13.425 -20.862 -9.957 1.00 61.31 94 TYR A N 1
ATOM 722 C CA . TYR A 1 94 ? 11.996 -20.507 -9.900 1.00 61.31 94 TYR A CA 1
ATOM 723 C C . TYR A 1 94 ? 11.636 -19.561 -8.756 1.00 61.31 94 TYR A C 1
ATOM 725 O O . TYR A 1 94 ? 10.460 -19.299 -8.513 1.00 61.31 94 TYR A O 1
ATOM 733 N N . THR A 1 95 ? 12.627 -19.048 -8.034 1.00 70.06 95 THR A N 1
ATOM 734 C CA . THR A 1 95 ? 12.365 -18.144 -6.920 1.00 70.06 95 THR A CA 1
ATOM 735 C C . THR A 1 95 ? 12.146 -16.729 -7.423 1.00 70.06 95 THR A C 1
ATOM 737 O O . THR A 1 95 ? 12.872 -16.258 -8.297 1.00 70.06 95 THR A O 1
ATOM 740 N N . ILE A 1 96 ? 11.179 -16.036 -6.831 1.00 73.31 96 ILE A N 1
ATOM 741 C CA . ILE A 1 96 ? 10.956 -14.615 -7.091 1.00 73.31 96 ILE A CA 1
ATOM 742 C C . ILE A 1 96 ? 12.168 -13.847 -6.531 1.00 73.31 96 ILE A C 1
ATOM 744 O O . ILE A 1 96 ? 12.512 -14.071 -5.362 1.00 73.31 96 ILE A O 1
ATOM 748 N N . PRO A 1 97 ? 12.831 -12.979 -7.320 1.00 85.25 97 PRO A N 1
ATOM 749 C CA . PRO A 1 97 ? 13.888 -12.117 -6.802 1.00 85.25 97 PRO A CA 1
ATOM 750 C C . PRO A 1 97 ? 13.368 -11.247 -5.655 1.00 85.25 97 PRO A C 1
ATOM 752 O O . PRO A 1 97 ? 12.165 -10.972 -5.562 1.00 85.25 97 PRO A O 1
ATOM 755 N N . ALA A 1 98 ? 14.255 -10.834 -4.750 1.00 88.31 98 ALA A N 1
ATOM 756 C CA . ALA A 1 98 ? 13.825 -9.969 -3.664 1.00 88.31 98 ALA A CA 1
ATOM 757 C C . ALA A 1 98 ? 13.380 -8.623 -4.243 1.00 88.31 98 ALA A C 1
ATOM 759 O O . ALA A 1 98 ? 13.956 -8.119 -5.209 1.00 88.31 98 ALA A O 1
ATOM 760 N N . PHE A 1 99 ? 12.349 -8.028 -3.656 1.00 93.44 99 PHE A N 1
ATOM 761 C CA . PHE A 1 99 ? 11.869 -6.732 -4.110 1.00 93.44 99 PHE A CA 1
ATOM 762 C C . PHE A 1 99 ? 11.312 -5.896 -2.971 1.00 93.44 99 PHE A C 1
ATOM 764 O O . PHE A 1 99 ? 10.876 -6.399 -1.931 1.00 93.44 99 PHE A O 1
ATOM 771 N N . THR A 1 100 ? 11.282 -4.594 -3.220 1.00 95.88 100 THR A N 1
ATOM 772 C CA . THR A 1 100 ? 10.503 -3.628 -2.453 1.00 95.88 100 THR A CA 1
ATOM 773 C C . THR A 1 100 ? 9.586 -2.889 -3.418 1.00 95.88 100 THR A C 1
ATOM 775 O O . THR A 1 100 ? 9.972 -2.603 -4.547 1.00 95.88 100 THR A O 1
ATOM 778 N N . GLY A 1 101 ? 8.369 -2.573 -3.004 1.00 97.06 101 GLY A N 1
ATOM 779 C CA . GLY A 1 101 ? 7.402 -1.906 -3.856 1.00 97.06 101 GLY A CA 1
ATOM 780 C C . GLY A 1 101 ? 6.416 -1.044 -3.091 1.00 97.06 101 GLY A C 1
ATOM 781 O O . GLY A 1 101 ? 6.355 -1.076 -1.866 1.00 97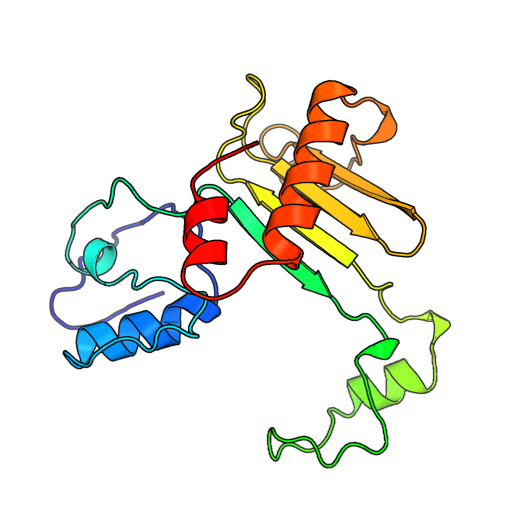.06 101 GLY A O 1
ATOM 782 N N . LEU A 1 102 ? 5.638 -0.270 -3.836 1.00 97.56 102 LEU A N 1
ATOM 783 C CA . LEU A 1 102 ? 4.632 0.647 -3.327 1.00 97.56 102 LEU A CA 1
ATOM 784 C C . LEU A 1 102 ? 3.306 0.407 -4.039 1.00 97.56 102 LEU A C 1
ATOM 786 O O . LEU A 1 102 ? 3.255 0.387 -5.268 1.00 97.56 102 LEU A O 1
ATOM 790 N N . ARG A 1 103 ? 2.220 0.313 -3.272 1.00 96.75 103 ARG A N 1
ATOM 791 C CA . ARG A 1 103 ? 0.848 0.399 -3.783 1.00 96.75 103 ARG A CA 1
ATOM 792 C C . ARG A 1 103 ? 0.223 1.702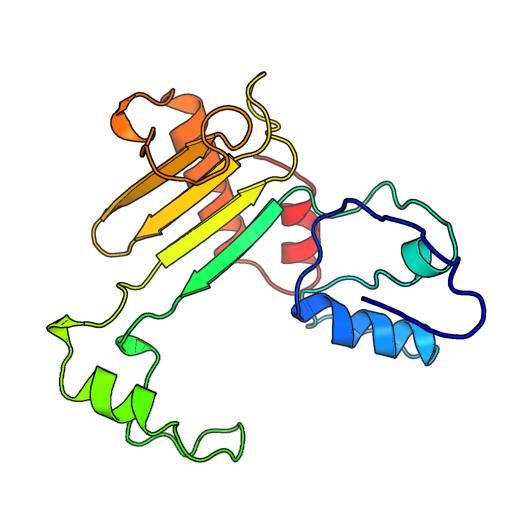 -3.312 1.00 96.75 103 ARG A C 1
ATOM 794 O O . ARG A 1 103 ? 0.081 1.918 -2.110 1.00 96.75 103 ARG A O 1
ATOM 801 N N . LEU A 1 104 ? -0.162 2.556 -4.252 1.00 94.44 104 LEU A N 1
ATOM 802 C CA . LEU A 1 104 ? -0.764 3.858 -3.977 1.00 94.44 104 LEU A CA 1
ATOM 803 C C . LEU A 1 104 ? -2.221 3.844 -4.433 1.00 94.44 104 LEU A C 1
ATOM 805 O O . LEU A 1 104 ? -2.497 3.570 -5.598 1.00 94.44 104 LEU A O 1
ATOM 809 N N . ALA A 1 105 ? -3.151 4.181 -3.536 1.00 85.31 105 ALA A N 1
ATOM 810 C CA . ALA A 1 105 ? -4.574 4.320 -3.878 1.00 85.31 105 ALA A CA 1
ATOM 811 C C . ALA A 1 105 ? -4.879 5.669 -4.530 1.00 85.31 105 ALA A C 1
ATOM 813 O O . ALA A 1 105 ? -5.914 5.839 -5.161 1.00 85.31 105 ALA A O 1
ATOM 814 N N . LYS A 1 106 ? -3.977 6.635 -4.368 1.00 85.44 106 LYS A N 1
ATOM 815 C CA . LYS A 1 106 ? -3.953 7.899 -5.093 1.00 85.44 106 LYS A CA 1
ATOM 816 C C . LYS A 1 106 ? -2.503 8.237 -5.356 1.00 85.44 106 LYS A C 1
ATOM 818 O O . LYS A 1 106 ? -1.669 8.051 -4.474 1.00 85.44 106 LYS A O 1
ATOM 823 N N . ASN A 1 107 ? -2.213 8.740 -6.540 1.00 87.06 107 ASN A N 1
ATOM 824 C CA . ASN A 1 107 ? -0.881 9.201 -6.872 1.00 87.06 107 ASN A CA 1
ATOM 825 C C . ASN A 1 107 ? -0.763 10.694 -6.519 1.00 87.06 107 ASN A C 1
ATOM 827 O O . ASN A 1 107 ? -1.462 11.517 -7.103 1.00 87.06 107 ASN A O 1
ATOM 831 N N . PRO A 1 108 ? 0.086 11.062 -5.548 1.00 88.00 108 PRO A N 1
ATOM 832 C CA . PRO A 1 108 ? 0.251 12.446 -5.117 1.00 88.00 108 PRO A CA 1
ATOM 833 C C . PRO A 1 108 ? 1.211 13.242 -6.013 1.00 88.00 108 PRO A C 1
ATOM 835 O O . PRO A 1 108 ? 1.452 14.419 -5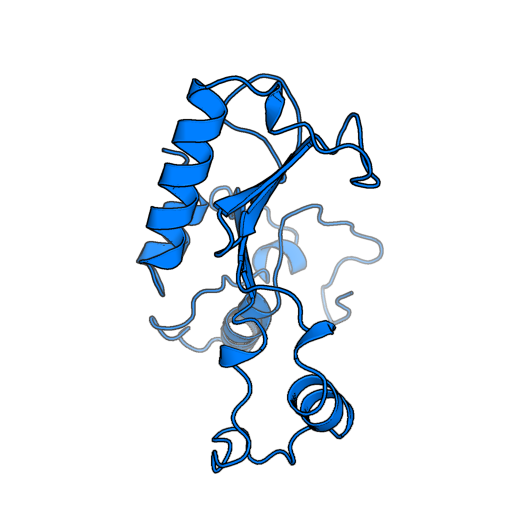.758 1.00 88.00 108 PRO A O 1
ATOM 838 N N . PHE A 1 109 ? 1.818 12.609 -7.020 1.00 88.94 109 PHE A N 1
ATOM 839 C CA . PHE A 1 109 ? 2.919 13.197 -7.778 1.00 88.94 109 PHE A CA 1
ATOM 840 C C . PHE A 1 109 ? 2.502 13.793 -9.121 1.00 88.94 109 PHE A C 1
ATOM 842 O O . PHE A 1 109 ? 3.241 14.619 -9.653 1.00 88.94 109 PHE A O 1
ATOM 849 N N . ASN A 1 110 ? 1.367 13.366 -9.680 1.00 83.94 110 ASN A N 1
ATOM 850 C CA . ASN A 1 110 ? 0.795 13.881 -10.925 1.00 83.94 110 ASN A CA 1
ATOM 851 C C . ASN A 1 110 ? -0.683 13.463 -11.059 1.00 83.94 110 ASN A C 1
ATOM 853 O O . ASN A 1 110 ? -1.211 12.779 -10.187 1.00 83.94 110 ASN A O 1
ATOM 857 N N . ASP A 1 111 ? -1.321 13.843 -12.169 1.00 83.31 111 ASP A N 1
ATOM 858 C CA . ASP A 1 111 ? -2.751 13.610 -12.426 1.00 83.31 111 ASP A CA 1
ATOM 859 C C . ASP A 1 111 ? -3.108 12.169 -12.844 1.00 83.31 111 ASP A C 1
ATOM 861 O O . ASP A 1 111 ? -4.281 11.868 -13.068 1.00 83.31 111 ASP A O 1
ATOM 865 N N . ASN A 1 112 ? -2.133 11.259 -12.976 1.00 83.06 112 ASN A N 1
ATOM 866 C CA . ASN A 1 112 ? -2.460 9.842 -13.167 1.00 83.06 112 ASN A CA 1
ATOM 867 C C . ASN A 1 112 ? -3.057 9.291 -11.868 1.00 83.06 112 ASN A C 1
ATOM 869 O O . ASN A 1 112 ? -2.660 9.725 -10.794 1.00 83.06 112 ASN A O 1
ATOM 873 N N . GLY A 1 113 ? -3.958 8.313 -11.932 1.00 87.25 113 GLY A N 1
ATOM 874 C CA . GLY A 1 113 ? -4.544 7.755 -10.717 1.00 87.25 113 GLY A CA 1
ATOM 875 C C . GLY A 1 113 ? -3.674 6.720 -9.996 1.00 87.25 113 GLY A C 1
ATOM 876 O O . GLY A 1 113 ? -2.446 6.835 -9.990 1.00 87.25 113 GLY A O 1
ATOM 877 N N . PRO A 1 114 ? -4.290 5.734 -9.320 1.00 93.69 114 PRO A N 1
ATOM 878 C CA . PRO A 1 114 ? -3.599 4.760 -8.482 1.00 93.69 114 PRO A CA 1
ATOM 879 C C . PRO A 1 114 ? -2.471 4.057 -9.245 1.00 93.69 114 PRO A C 1
ATOM 881 O O . PRO A 1 114 ? -2.575 3.816 -10.450 1.00 93.69 114 PRO A O 1
ATOM 884 N N . LEU A 1 115 ? -1.398 3.687 -8.546 1.00 96.44 115 LEU A N 1
ATOM 885 C CA . LEU A 1 115 ? -0.263 3.011 -9.173 1.00 96.44 115 LEU A CA 1
ATOM 886 C C . LEU A 1 115 ? 0.339 1.917 -8.295 1.00 96.44 115 LEU A C 1
ATOM 888 O O . LEU A 1 115 ? 0.162 1.902 -7.074 1.00 96.44 115 LEU A O 1
ATOM 892 N N . THR A 1 116 ? 1.066 1.010 -8.942 1.00 97.88 116 THR A N 1
ATOM 893 C CA . THR A 1 116 ? 1.951 0.038 -8.293 1.00 97.88 116 THR A CA 1
ATOM 894 C C . THR A 1 116 ? 3.354 0.195 -8.844 1.00 97.88 116 THR A C 1
ATOM 896 O O . THR A 1 116 ? 3.534 0.222 -10.057 1.00 97.88 116 THR A O 1
ATOM 899 N N . TYR A 1 117 ? 4.328 0.309 -7.950 1.00 97.94 117 TYR A N 1
ATOM 900 C CA . TYR A 1 117 ? 5.747 0.386 -8.269 1.00 97.94 117 TYR A CA 1
ATOM 901 C C . TYR A 1 117 ? 6.472 -0.787 -7.614 1.00 97.94 117 TYR A C 1
ATOM 903 O O . TYR A 1 117 ? 6.257 -1.018 -6.428 1.00 97.94 117 TYR A O 1
ATOM 911 N N . ILE A 1 118 ? 7.328 -1.496 -8.347 1.00 97.94 118 ILE A N 1
ATOM 912 C CA . ILE A 1 118 ? 8.170 -2.578 -7.828 1.00 97.94 118 ILE A CA 1
ATOM 913 C C . ILE A 1 118 ? 9.624 -2.315 -8.223 1.00 97.94 118 ILE A C 1
ATOM 915 O O . ILE A 1 118 ? 9.931 -1.961 -9.361 1.00 97.94 118 ILE A O 1
ATOM 919 N N . ALA A 1 119 ? 10.518 -2.514 -7.264 1.00 96.44 119 ALA A N 1
ATOM 920 C CA . ALA A 1 119 ? 11.957 -2.425 -7.395 1.00 96.44 119 ALA A CA 1
ATOM 921 C C . ALA A 1 119 ? 12.591 -3.748 -6.965 1.00 96.44 119 ALA A C 1
ATOM 923 O O . ALA A 1 119 ? 12.677 -4.025 -5.765 1.00 96.44 119 ALA A O 1
ATOM 924 N N . TYR A 1 120 ? 13.060 -4.531 -7.932 1.00 94.12 120 TYR A N 1
ATOM 925 C CA . TYR A 1 120 ? 13.801 -5.760 -7.671 1.00 94.12 120 TYR A CA 1
ATOM 926 C C . TYR A 1 120 ? 15.254 -5.465 -7.277 1.00 94.12 120 TYR A C 1
ATOM 928 O O . TYR A 1 120 ? 15.791 -4.383 -7.544 1.00 94.12 120 TYR A O 1
ATOM 936 N N . ASP A 1 121 ? 15.887 -6.439 -6.628 1.00 88.75 121 ASP A N 1
ATOM 937 C CA . ASP A 1 121 ? 17.324 -6.460 -6.344 1.00 88.75 121 ASP A CA 1
ATOM 938 C C . ASP A 1 121 ? 18.190 -6.743 -7.586 1.00 88.75 121 ASP A C 1
ATOM 940 O O . ASP A 1 121 ? 19.382 -6.447 -7.577 1.00 88.75 121 ASP A O 1
ATOM 944 N N . THR A 1 122 ? 17.582 -7.235 -8.668 1.00 89.62 122 THR A N 1
ATOM 945 C CA . THR A 1 122 ? 18.166 -7.417 -10.010 1.00 89.62 122 THR A CA 1
ATOM 946 C C . THR A 1 122 ? 18.259 -6.122 -10.824 1.00 89.62 122 THR A C 1
ATOM 948 O O . THR A 1 122 ? 18.534 -6.170 -12.019 1.00 89.62 122 THR A O 1
ATOM 951 N N . ASP A 1 123 ? 17.995 -4.971 -10.200 1.00 90.56 123 ASP A N 1
ATOM 952 C CA . ASP A 1 123 ? 17.851 -3.642 -10.815 1.00 90.56 123 ASP A CA 1
ATOM 953 C C . ASP A 1 123 ? 16.640 -3.470 -11.750 1.00 90.56 123 ASP A C 1
ATOM 955 O O . ASP A 1 123 ? 16.343 -2.353 -12.186 1.00 90.56 123 ASP A O 1
ATOM 959 N N . GLU A 1 124 ? 15.878 -4.533 -12.003 1.00 94.69 124 GLU A N 1
ATOM 960 C CA . GLU A 1 124 ? 14.628 -4.471 -12.754 1.00 94.69 124 GLU A CA 1
ATOM 961 C C . GLU A 1 124 ? 13.577 -3.667 -11.980 1.00 94.69 124 GLU A C 1
ATOM 963 O O . GLU A 1 124 ? 13.437 -3.775 -10.756 1.00 94.69 124 GLU A O 1
ATOM 968 N N . LYS A 1 125 ? 12.828 -2.836 -12.708 1.00 97.50 125 LYS A N 1
ATOM 969 C CA . LYS A 1 125 ? 11.784 -1.972 -12.155 1.00 97.50 125 LYS A CA 1
ATOM 970 C C . LYS A 1 125 ? 10.492 -2.150 -12.926 1.00 97.50 125 LYS A C 1
ATOM 972 O O . LYS A 1 125 ? 10.496 -2.227 -14.158 1.00 97.50 125 LYS A O 1
ATOM 977 N N . GLU A 1 126 ? 9.389 -2.117 -12.198 1.00 97.81 126 GLU A N 1
ATOM 978 C CA . GLU A 1 126 ? 8.055 -2.171 -12.773 1.00 97.81 126 GLU A CA 1
ATOM 979 C C . GLU A 1 126 ? 7.195 -1.027 -12.260 1.00 97.81 126 GLU A C 1
ATOM 981 O O . GLU A 1 126 ? 7.229 -0.686 -11.077 1.00 97.81 126 GLU A O 1
ATOM 986 N N . LEU A 1 127 ? 6.417 -0.428 -13.156 1.00 98.06 127 LEU A N 1
ATOM 987 C CA . LEU A 1 127 ? 5.464 0.619 -12.816 1.00 98.06 127 LEU A CA 1
ATOM 988 C C . LEU A 1 127 ? 4.167 0.413 -13.590 1.00 98.06 127 LEU A C 1
ATOM 990 O O . LEU A 1 127 ? 4.177 0.408 -14.818 1.00 98.06 127 LEU A O 1
ATOM 994 N N . TYR A 1 128 ? 3.054 0.343 -12.869 1.00 97.88 128 TYR A N 1
ATOM 995 C CA . TYR A 1 128 ? 1.724 0.144 -13.435 1.00 97.88 128 TYR A CA 1
ATOM 996 C C . TYR A 1 128 ? 0.780 1.244 -12.965 1.00 97.88 128 TYR A C 1
ATOM 998 O O . TYR A 1 128 ? 0.606 1.446 -11.762 1.00 97.88 128 TYR A O 1
ATOM 1006 N N . PHE A 1 129 ? 0.152 1.944 -13.909 1.00 96.12 129 PHE A N 1
ATOM 1007 C CA . PHE A 1 129 ? -0.900 2.923 -13.629 1.00 96.12 129 PHE A CA 1
ATOM 1008 C C . PHE A 1 129 ? -2.262 2.240 -13.728 1.00 96.12 129 PHE A C 1
ATOM 1010 O O . PHE A 1 129 ? -2.721 1.916 -14.819 1.00 96.12 129 PHE A O 1
ATOM 1017 N N . LEU A 1 130 ? -2.922 2.049 -12.595 1.00 94.75 130 LEU A N 1
ATOM 1018 C CA . LEU A 1 130 ? -4.027 1.103 -12.433 1.00 94.75 130 LEU A CA 1
ATOM 1019 C C . LEU A 1 130 ? -5.341 1.572 -13.059 1.00 94.75 130 LEU A C 1
ATOM 1021 O O . LEU A 1 130 ? -6.206 0.749 -13.336 1.00 94.75 130 LEU A O 1
ATOM 1025 N N . ASP A 1 131 ? -5.478 2.870 -13.326 1.00 93.19 131 ASP A N 1
ATOM 1026 C CA . ASP A 1 131 ? -6.613 3.398 -14.091 1.00 93.19 131 ASP A CA 1
ATOM 1027 C C . ASP A 1 131 ? -6.575 2.975 -15.564 1.00 93.19 131 ASP A C 1
ATOM 1029 O O . ASP A 1 131 ? -7.616 2.869 -16.209 1.00 93.19 131 ASP A O 1
ATOM 1033 N N . ARG A 1 132 ? -5.370 2.769 -16.113 1.00 93.44 132 ARG A N 1
ATOM 1034 C CA . ARG A 1 132 ? -5.151 2.424 -17.528 1.00 93.44 132 ARG A CA 1
ATOM 1035 C C . ARG A 1 132 ? -4.833 0.948 -17.709 1.00 93.44 132 ARG A C 1
ATOM 1037 O O . ARG A 1 132 ? -5.255 0.349 -18.689 1.00 93.44 132 ARG A O 1
ATOM 1044 N N . ASP A 1 133 ? -4.114 0.387 -16.747 1.00 96.12 133 ASP A N 1
ATOM 1045 C CA . ASP A 1 133 ? -3.681 -1.000 -16.712 1.00 96.12 133 ASP A CA 1
ATOM 1046 C C . ASP A 1 133 ? -4.085 -1.647 -15.372 1.00 96.12 133 ASP A C 1
ATOM 1048 O O . ASP A 1 133 ? -3.244 -1.897 -14.501 1.00 96.12 133 ASP A O 1
ATOM 1052 N N . PRO A 1 134 ? -5.393 -1.894 -15.156 1.00 95.56 134 PRO A N 1
ATOM 1053 C CA . PRO A 1 134 ? -5.897 -2.476 -13.908 1.00 95.56 134 PRO A CA 1
ATOM 1054 C C . PRO A 1 134 ? -5.407 -3.911 -13.679 1.00 95.56 134 PRO A C 1
ATOM 1056 O O . PRO A 1 134 ? -5.439 -4.400 -12.548 1.00 95.56 134 PRO A O 1
ATOM 1059 N N . TYR A 1 135 ? -4.961 -4.580 -14.744 1.00 96.94 135 TYR A N 1
ATOM 1060 C CA . TYR A 1 135 ? -4.449 -5.947 -14.713 1.00 96.94 135 TYR A CA 1
ATOM 1061 C C . TYR A 1 135 ? -2.922 -6.017 -14.631 1.00 96.94 135 TYR A C 1
ATOM 1063 O O . TYR A 1 135 ? -2.400 -7.110 -14.431 1.00 96.94 135 TYR A O 1
ATOM 1071 N N . GLN A 1 136 ? -2.232 -4.872 -14.694 1.00 97.19 136 GLN A N 1
ATOM 1072 C CA . GLN A 1 136 ? -0.782 -4.752 -14.519 1.00 97.19 136 GLN A CA 1
ATOM 1073 C C . GLN A 1 136 ? -0.008 -5.606 -15.534 1.00 97.19 136 GLN A C 1
ATOM 1075 O O . GLN A 1 136 ? 0.860 -6.396 -15.172 1.00 97.19 136 GLN A O 1
ATOM 1080 N N . LEU A 1 137 ? -0.391 -5.500 -16.804 1.00 97.94 137 LEU A N 1
ATOM 1081 C CA . LEU A 1 137 ? 0.177 -6.277 -17.904 1.00 97.94 137 LEU A CA 1
ATOM 1082 C C . LEU A 1 137 ? 1.261 -5.512 -18.670 1.00 97.94 137 LEU A C 1
ATOM 1084 O O . LEU A 1 137 ? 2.099 -6.134 -19.321 1.00 97.94 137 LEU A O 1
ATOM 1088 N N . GLU A 1 138 ? 1.256 -4.179 -18.605 1.00 97.69 138 GLU A N 1
ATOM 1089 C CA . GLU A 1 138 ? 2.143 -3.320 -19.385 1.00 97.69 138 GLU A CA 1
ATOM 1090 C C . GLU A 1 138 ? 3.019 -2.458 -18.473 1.00 97.69 138 GLU A C 1
ATOM 1092 O O . GLU A 1 138 ? 2.618 -1.412 -17.952 1.00 97.69 138 GLU A O 1
ATOM 1097 N N . ASN A 1 139 ? 4.272 -2.888 -18.310 1.00 97.81 139 ASN A N 1
ATOM 1098 C CA . ASN A 1 139 ? 5.247 -2.153 -17.517 1.00 97.81 139 ASN A CA 1
ATOM 1099 C C . ASN A 1 139 ? 5.543 -0.776 -18.144 1.00 97.81 139 ASN A C 1
ATOM 1101 O O . ASN A 1 139 ? 6.178 -0.659 -19.193 1.00 97.81 139 ASN A O 1
ATOM 1105 N N . SER A 1 140 ? 5.128 0.282 -17.449 1.00 96.81 140 SER A N 1
ATOM 1106 C CA . SER A 1 140 ? 5.282 1.677 -17.866 1.00 96.81 140 SER A CA 1
ATOM 1107 C C . SER A 1 140 ? 6.585 2.326 -17.384 1.00 96.81 140 SER A C 1
ATOM 1109 O O . SER A 1 140 ? 6.799 3.508 -17.651 1.00 96.81 140 SER A O 1
ATOM 1111 N N . TRP A 1 141 ? 7.463 1.603 -16.675 1.00 97.12 141 TRP A N 1
ATOM 1112 C CA . TRP A 1 141 ? 8.661 2.180 -16.051 1.00 97.12 141 TRP A CA 1
ATOM 1113 C C . TRP A 1 141 ? 9.553 2.917 -17.050 1.00 97.12 141 TRP A C 1
ATOM 1115 O O . TRP A 1 141 ? 9.935 4.059 -16.809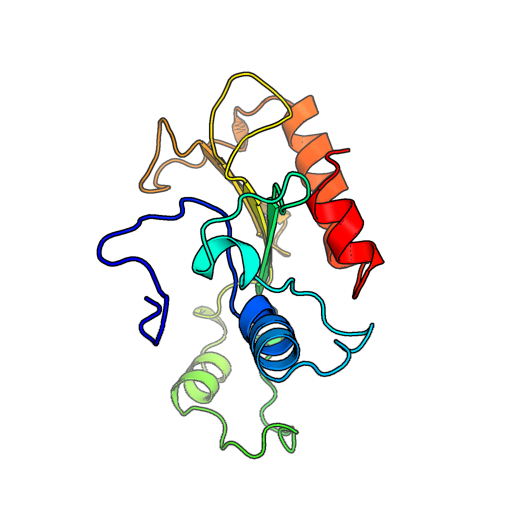 1.00 97.12 141 TRP A O 1
ATOM 1125 N N . VAL A 1 142 ? 9.854 2.301 -18.196 1.00 96.44 142 VAL A N 1
ATOM 1126 C CA . VAL A 1 142 ? 10.793 2.858 -19.187 1.00 96.44 142 VAL A CA 1
ATOM 1127 C C . VAL A 1 142 ? 10.351 4.243 -19.671 1.00 96.44 142 VAL A C 1
ATOM 1129 O O . VAL A 1 142 ? 11.179 5.143 -19.792 1.00 96.44 142 VAL A O 1
ATOM 1132 N N . VAL A 1 143 ? 9.048 4.427 -19.888 1.00 95.06 143 VAL A N 1
ATOM 1133 C CA . VAL A 1 143 ? 8.459 5.654 -20.451 1.00 95.06 143 VAL A CA 1
ATOM 1134 C C . VAL A 1 143 ? 7.976 6.649 -19.392 1.00 95.06 143 VAL A C 1
ATOM 1136 O O . VAL A 1 143 ? 7.490 7.724 -19.738 1.00 95.06 143 VAL A O 1
ATOM 1139 N N . ALA A 1 144 ? 8.067 6.298 -18.109 1.00 94.75 144 ALA A N 1
ATOM 1140 C CA . ALA A 1 144 ? 7.608 7.151 -17.025 1.00 94.75 144 ALA A CA 1
ATOM 1141 C C . ALA A 1 144 ? 8.490 8.394 -16.848 1.00 94.75 144 ALA A C 1
ATOM 1143 O O . ALA A 1 144 ? 9.688 8.376 -17.126 1.00 94.75 144 ALA A O 1
ATOM 1144 N N . ASP A 1 145 ? 7.881 9.459 -16.328 1.00 94.44 145 ASP A N 1
ATOM 1145 C CA . ASP A 1 145 ? 8.566 10.706 -15.997 1.00 94.44 145 ASP A CA 1
ATOM 1146 C C . ASP A 1 145 ? 9.672 10.504 -14.938 1.00 94.44 145 ASP A C 1
ATOM 1148 O O . ASP A 1 145 ? 9.475 9.819 -13.932 1.00 94.44 145 ASP A O 1
ATOM 1152 N N . GLU A 1 146 ? 10.830 11.136 -15.141 1.00 95.69 146 GLU A N 1
ATOM 1153 C CA . GLU A 1 146 ? 12.009 10.988 -14.271 1.00 95.69 146 GLU A CA 1
ATOM 1154 C C . GLU A 1 146 ? 11.789 11.540 -12.853 1.00 95.69 146 GLU A C 1
ATOM 1156 O O . GLU A 1 146 ? 12.337 11.012 -11.876 1.00 95.69 146 GLU A O 1
ATOM 1161 N N . THR A 1 147 ? 10.942 12.566 -12.702 1.00 94.81 147 THR A N 1
ATOM 1162 C CA . THR A 1 147 ? 10.585 13.096 -11.379 1.00 94.81 147 THR A CA 1
ATOM 1163 C C . THR A 1 147 ? 9.760 12.070 -10.611 1.00 94.81 147 THR A C 1
ATOM 1165 O O . THR A 1 147 ? 10.034 11.822 -9.436 1.00 94.81 147 THR A O 1
ATOM 1168 N N . LEU A 1 148 ? 8.788 11.428 -11.269 1.00 95.25 148 LEU A N 1
ATOM 1169 C CA . LEU A 1 148 ? 8.008 10.343 -10.669 1.00 95.25 148 LEU A CA 1
ATOM 1170 C C . LEU A 1 148 ? 8.910 9.185 -10.224 1.00 95.25 148 LEU A C 1
ATOM 1172 O O . LEU A 1 148 ? 8.806 8.756 -9.076 1.00 95.25 148 LEU A O 1
ATOM 1176 N N . LYS A 1 149 ? 9.816 8.716 -11.094 1.00 96.00 149 LYS A N 1
ATOM 1177 C CA . LYS A 1 149 ? 10.772 7.640 -10.767 1.00 96.00 149 LYS A CA 1
ATOM 1178 C C . LYS A 1 149 ? 11.574 7.969 -9.507 1.00 96.00 149 LYS A C 1
ATOM 1180 O O . LYS A 1 149 ? 11.596 7.187 -8.559 1.00 96.00 149 LYS A O 1
ATOM 1185 N N . THR A 1 150 ? 12.143 9.176 -9.460 1.00 96.31 150 THR A N 1
ATOM 1186 C CA . THR A 1 150 ? 12.948 9.654 -8.327 1.00 96.31 150 THR A CA 1
ATOM 1187 C C . THR A 1 150 ? 12.146 9.679 -7.024 1.00 96.31 150 THR A C 1
ATOM 1189 O O . THR A 1 150 ? 12.638 9.232 -5.985 1.00 96.31 150 THR A O 1
ATOM 1192 N N . LYS A 1 151 ? 10.900 10.169 -7.063 1.00 96.19 151 LYS A N 1
ATOM 1193 C CA . LYS A 1 151 ? 10.030 10.232 -5.880 1.00 96.19 151 LYS A CA 1
ATOM 1194 C C . LYS A 1 151 ? 9.614 8.849 -5.385 1.00 96.19 151 LYS A C 1
ATOM 1196 O O . LYS A 1 151 ? 9.627 8.617 -4.178 1.00 96.19 151 LYS A O 1
ATOM 1201 N N . LEU A 1 152 ? 9.294 7.924 -6.291 1.00 96.44 152 LEU A N 1
ATOM 1202 C CA . LEU A 1 152 ? 8.954 6.543 -5.939 1.00 96.44 152 LEU A CA 1
ATOM 1203 C C . LEU A 1 152 ? 10.139 5.824 -5.284 1.00 96.44 152 LEU A C 1
ATOM 1205 O O . LEU A 1 152 ? 9.973 5.199 -4.234 1.00 96.44 152 LEU A O 1
ATOM 1209 N N . ASP A 1 153 ? 11.344 5.973 -5.835 1.00 95.69 153 ASP A N 1
ATOM 1210 C CA . ASP A 1 153 ? 12.560 5.420 -5.235 1.00 95.69 153 ASP A CA 1
ATOM 1211 C C . ASP A 1 153 ? 12.862 6.025 -3.861 1.00 95.69 153 ASP A C 1
ATOM 1213 O O . ASP A 1 153 ? 13.199 5.299 -2.921 1.00 95.69 153 ASP A O 1
ATOM 1217 N N . ALA A 1 154 ? 12.729 7.346 -3.721 1.00 95.94 154 ALA A N 1
ATOM 1218 C CA . ALA A 1 154 ? 12.933 8.030 -2.449 1.00 95.94 154 ALA A CA 1
ATOM 1219 C C . ALA A 1 154 ? 11.940 7.541 -1.386 1.00 95.94 154 ALA A C 1
ATOM 1221 O O . ALA A 1 154 ? 12.352 7.190 -0.278 1.00 95.94 154 ALA A O 1
ATOM 1222 N N . TRP A 1 155 ? 10.651 7.449 -1.728 1.00 96.12 155 TRP A N 1
ATOM 1223 C CA . TRP A 1 155 ? 9.625 7.008 -0.784 1.00 96.12 155 TRP A CA 1
ATOM 1224 C C . TRP A 1 155 ? 9.829 5.553 -0.364 1.00 96.12 155 TRP A C 1
ATOM 1226 O O . TRP A 1 155 ? 9.761 5.238 0.823 1.00 96.12 155 TRP A O 1
ATOM 1236 N N . THR A 1 156 ? 10.171 4.684 -1.319 1.00 96.06 156 THR A N 1
ATOM 1237 C CA . THR A 1 156 ? 10.474 3.269 -1.062 1.00 96.06 156 THR A CA 1
ATOM 1238 C C . THR A 1 156 ? 11.621 3.116 -0.064 1.00 96.06 156 THR A C 1
ATOM 1240 O O . THR A 1 156 ? 11.514 2.349 0.893 1.00 96.06 156 THR A O 1
ATOM 1243 N N . LYS A 1 157 ? 12.704 3.889 -0.231 1.00 95.06 157 LYS A N 1
ATOM 1244 C CA . LYS A 1 157 ? 13.850 3.880 0.694 1.00 95.06 157 LYS A CA 1
ATOM 1245 C C . LYS A 1 157 ? 13.472 4.365 2.094 1.00 95.06 157 LYS A C 1
ATOM 1247 O O . LYS A 1 157 ? 13.906 3.761 3.071 1.00 95.06 157 LYS A O 1
ATOM 1252 N N . LEU A 1 158 ? 12.669 5.427 2.190 1.00 96.50 158 LEU A N 1
ATOM 1253 C CA . LEU A 1 158 ? 12.199 5.962 3.471 1.00 96.50 158 LEU A CA 1
ATOM 1254 C C . LEU A 1 158 ? 11.328 4.949 4.222 1.00 96.50 158 LEU A C 1
ATOM 1256 O O . LEU A 1 158 ? 11.562 4.711 5.403 1.00 96.50 158 LEU A O 1
ATOM 1260 N N . LEU A 1 159 ? 10.368 4.326 3.532 1.00 96.06 159 LEU A N 1
ATOM 1261 C CA . LEU A 1 159 ? 9.475 3.325 4.121 1.00 96.06 159 LEU A CA 1
ATOM 1262 C C . LEU A 1 159 ? 10.252 2.094 4.597 1.00 96.06 159 LEU A C 1
ATOM 1264 O O . LEU A 1 159 ? 10.111 1.699 5.749 1.00 96.06 159 LEU A O 1
ATOM 1268 N N . ARG A 1 160 ? 11.143 1.543 3.762 1.00 94.94 160 ARG A N 1
ATOM 1269 C CA . ARG A 1 160 ? 11.959 0.366 4.109 1.00 94.94 160 ARG A CA 1
ATOM 1270 C C . ARG A 1 160 ? 12.881 0.594 5.315 1.00 94.94 160 ARG A C 1
ATOM 1272 O O . ARG A 1 160 ? 13.228 -0.349 6.019 1.00 94.94 160 ARG A O 1
ATOM 1279 N N . ALA A 1 161 ? 13.310 1.833 5.549 1.00 95.69 161 ALA A N 1
ATOM 1280 C CA . ALA A 1 161 ? 14.174 2.186 6.676 1.00 95.69 161 ALA A CA 1
ATOM 1281 C C . ALA A 1 161 ? 13.406 2.479 7.981 1.00 95.69 161 ALA A C 1
ATOM 1283 O O . ALA A 1 161 ? 14.030 2.674 9.028 1.00 95.69 161 ALA A O 1
ATOM 1284 N N . ALA A 1 162 ? 12.074 2.542 7.932 1.00 95.94 162 ALA A N 1
ATOM 1285 C CA . ALA A 1 162 ? 11.232 2.955 9.044 1.00 95.94 162 ALA A CA 1
ATOM 1286 C C . ALA A 1 162 ? 10.491 1.776 9.692 1.00 95.94 162 ALA A C 1
ATOM 1288 O O . ALA A 1 162 ? 10.385 0.689 9.136 1.00 95.94 162 ALA A O 1
ATOM 1289 N N . LYS A 1 163 ? 9.989 2.004 10.909 1.00 95.94 163 LYS A N 1
ATOM 1290 C CA . LYS A 1 163 ? 9.144 1.068 11.665 1.00 95.94 163 LYS A CA 1
ATOM 1291 C C . LYS A 1 163 ? 8.293 1.813 12.688 1.00 95.94 163 LYS A C 1
ATOM 1293 O O . LYS A 1 163 ? 8.598 2.958 13.042 1.00 95.94 163 LYS A O 1
ATOM 1298 N N . GLY A 1 164 ? 7.263 1.160 13.204 1.00 95.38 164 GLY A N 1
ATOM 1299 C CA . GLY A 1 164 ? 6.346 1.692 14.198 1.00 95.38 164 GLY A CA 1
ATOM 1300 C C . GLY A 1 164 ? 5.744 3.028 13.766 1.00 95.38 164 GLY A C 1
ATOM 1301 O O . GLY A 1 164 ? 5.254 3.187 12.648 1.00 95.38 164 GLY A O 1
ATOM 1302 N N . GLN A 1 165 ? 5.807 4.022 14.656 1.00 94.62 165 GLN A N 1
ATOM 1303 C CA . GLN A 1 165 ? 5.248 5.351 14.388 1.00 94.62 165 GLN A CA 1
ATOM 1304 C C . GLN A 1 165 ? 5.905 6.054 13.195 1.00 94.62 165 GLN A C 1
ATOM 1306 O O . GLN A 1 165 ? 5.196 6.628 12.379 1.00 94.62 165 GLN A O 1
ATOM 1311 N N . ALA A 1 166 ? 7.228 5.953 13.044 1.00 95.38 166 ALA A N 1
ATOM 1312 C CA . ALA A 1 166 ? 7.930 6.615 11.946 1.00 95.38 166 ALA A CA 1
ATOM 1313 C C . ALA A 1 166 ? 7.476 6.089 10.576 1.00 95.38 166 ALA A C 1
ATOM 1315 O O . ALA A 1 166 ? 7.296 6.869 9.644 1.00 95.38 166 ALA A O 1
ATOM 1316 N N . LEU A 1 167 ? 7.233 4.776 10.465 1.00 95.88 167 LEU A N 1
ATOM 1317 C CA . LEU A 1 167 ? 6.681 4.187 9.245 1.00 95.88 167 LEU A CA 1
ATOM 1318 C C . LEU A 1 167 ? 5.278 4.734 8.973 1.00 95.88 167 LEU A C 1
ATOM 1320 O O . LEU A 1 167 ? 4.985 5.157 7.854 1.00 95.88 167 LEU A O 1
ATOM 1324 N N . ARG A 1 168 ? 4.435 4.801 10.013 1.00 94.44 168 ARG A N 1
ATOM 1325 C CA . ARG A 1 168 ? 3.083 5.343 9.874 1.00 94.44 168 ARG A CA 1
ATOM 1326 C C . ARG A 1 168 ? 3.057 6.797 9.401 1.00 94.44 168 ARG A C 1
ATOM 1328 O O . ARG A 1 168 ? 2.156 7.170 8.651 1.00 94.44 168 ARG A O 1
ATOM 1335 N N . ASP A 1 169 ? 4.008 7.611 9.831 1.00 93.81 169 ASP A N 1
ATOM 1336 C CA . ASP A 1 169 ? 4.061 9.022 9.444 1.00 93.81 169 ASP A CA 1
ATOM 1337 C C . ASP A 1 169 ? 4.479 9.173 7.968 1.00 93.81 169 ASP A C 1
ATOM 1339 O O . ASP A 1 169 ? 3.875 9.940 7.211 1.00 93.81 169 ASP A O 1
ATOM 1343 N N . ILE A 1 170 ? 5.455 8.372 7.521 1.00 95.25 170 ILE A N 1
ATOM 1344 C CA . ILE A 1 170 ? 5.941 8.368 6.130 1.00 95.25 170 ILE A CA 1
ATOM 1345 C C . ILE A 1 170 ? 4.870 7.842 5.166 1.00 95.25 170 ILE A C 1
ATOM 1347 O O . ILE A 1 170 ? 4.741 8.345 4.054 1.00 95.25 170 ILE A O 1
ATOM 1351 N N . GLU A 1 171 ? 4.052 6.872 5.574 1.00 94.31 171 GLU A N 1
ATOM 1352 C CA . GLU A 1 171 ? 2.947 6.353 4.753 1.00 94.31 171 GLU A CA 1
ATOM 1353 C C . GLU A 1 171 ? 1.846 7.394 4.458 1.00 94.31 171 GLU A C 1
ATOM 1355 O O . GLU A 1 171 ? 1.024 7.185 3.561 1.00 94.31 171 GLU A O 1
ATOM 1360 N N . GLN A 1 172 ? 1.787 8.494 5.215 1.00 90.50 172 GLN A N 1
ATOM 1361 C CA . GLN A 1 172 ? 0.825 9.586 5.011 1.00 90.50 172 GLN A CA 1
ATOM 1362 C C . GLN A 1 172 ? 1.413 10.750 4.207 1.00 90.50 172 GLN A C 1
ATOM 1364 O O . GLN A 1 172 ? 0.655 11.528 3.632 1.00 90.50 172 GLN A O 1
ATOM 1369 N N . THR A 1 173 ? 2.743 10.866 4.160 1.00 86.31 173 THR A N 1
ATOM 1370 C CA . THR A 1 173 ? 3.436 12.051 3.643 1.00 86.31 173 THR A CA 1
ATOM 1371 C C . THR A 1 173 ? 4.325 11.672 2.456 1.00 86.31 173 THR A C 1
ATOM 1373 O O . THR A 1 173 ? 5.410 11.125 2.660 1.00 86.31 173 THR A O 1
ATOM 1376 N N . PRO A 1 174 ? 3.888 11.950 1.216 1.00 84.44 174 PRO A N 1
ATOM 1377 C CA . PRO A 1 174 ? 4.719 11.763 0.031 1.00 84.44 174 PRO A CA 1
ATOM 1378 C C . PRO A 1 174 ? 5.963 12.672 0.070 1.00 84.44 174 PRO A C 1
ATOM 1380 O O . PRO A 1 174 ? 5.845 13.805 0.545 1.00 84.44 174 PRO A O 1
ATOM 1383 N N . PRO A 1 175 ? 7.128 12.215 -0.432 1.00 83.94 175 PRO A N 1
ATOM 1384 C CA . PRO A 1 175 ? 8.331 13.039 -0.572 1.00 83.94 175 PRO A CA 1
ATOM 1385 C C . PRO A 1 175 ? 8.268 14.058 -1.725 1.00 83.94 175 PRO A C 1
ATOM 1387 O O . PRO A 1 175 ? 7.483 13.878 -2.691 1.00 83.94 175 PRO A O 1
#

Sequence (175 aa):
MVRGPHVAEGKIVDVITANVDYAPTFADIANIAIPNFVDGRSFLPYINGFRTESWRAVMLLESGGAQSINRGSKNPLFEVQDPFDIDLLDNAKYTIPAFTGLRLAKNPFNDNGPLTYIAYDTDEKELYFLDRDPYQLENSWVVADETLKTKLDAWTKLLRAAKGQALRDIEQTPP

Secondary structure (DSSP, 8-state):
----TTPPTT----S---GGGHHHHHHHHTT-PPPTT--S---HHHHTT---TT--SEEEEEE-TGGG--TT---TT-PPPPHHHHHHHHTGGGSPPPEEEEEESS-SSSS---EEEEEETTS-EEEEETTT-TT--S--TTTS-HHHHHHHHHHHHHHHT--HHHHHHHTTS--